Protein AF-A0A3D1IJ55-F1 (afdb_monomer_lite)

Structure (mmCIF, N/CA/C/O backbone):
data_AF-A0A3D1IJ55-F1
#
_entry.id   AF-A0A3D1IJ55-F1
#
loop_
_atom_site.group_PDB
_atom_site.id
_atom_site.type_symbol
_atom_site.label_atom_id
_atom_site.label_alt_id
_atom_site.label_comp_id
_atom_site.label_asym_id
_atom_site.label_entity_id
_atom_site.label_seq_id
_atom_site.pdbx_PDB_ins_code
_atom_site.Cartn_x
_atom_site.Cartn_y
_atom_site.Cartn_z
_atom_site.occupancy
_atom_site.B_iso_or_equiv
_atom_site.auth_seq_id
_atom_site.auth_comp_id
_atom_site.auth_asym_id
_atom_site.auth_atom_id
_atom_site.pdbx_PDB_model_num
ATOM 1 N N . PHE A 1 1 ? 20.685 7.235 -10.080 1.00 57.69 1 PHE A N 1
ATOM 2 C CA . PHE A 1 1 ? 20.241 6.100 -9.252 1.00 57.69 1 PHE A CA 1
ATOM 3 C C . PHE A 1 1 ? 19.264 6.649 -8.231 1.00 57.69 1 PHE A C 1
ATOM 5 O O . PHE A 1 1 ? 19.617 7.619 -7.573 1.00 57.69 1 PHE A O 1
ATOM 12 N N . ASN A 1 2 ? 18.040 6.126 -8.186 1.00 62.97 2 ASN A N 1
ATOM 13 C CA . ASN A 1 2 ? 17.016 6.542 -7.230 1.00 62.97 2 ASN A CA 1
ATOM 14 C C . ASN A 1 2 ? 16.665 5.326 -6.360 1.00 62.97 2 ASN A C 1
ATOM 16 O O . ASN A 1 2 ? 16.189 4.325 -6.892 1.00 62.97 2 ASN A O 1
ATOM 20 N N . PHE A 1 3 ? 16.978 5.379 -5.065 1.00 62.84 3 PHE A N 1
ATOM 21 C CA . PHE A 1 3 ? 16.906 4.232 -4.155 1.00 62.84 3 PHE A CA 1
ATOM 22 C C . PHE A 1 3 ? 15.717 4.360 -3.200 1.00 62.84 3 PHE A C 1
ATOM 24 O O . PHE A 1 3 ? 15.869 4.649 -2.017 1.00 62.84 3 PHE A O 1
ATOM 31 N N . ASN A 1 4 ? 14.519 4.162 -3.747 1.00 71.50 4 ASN A N 1
ATOM 32 C CA . ASN A 1 4 ? 13.258 4.321 -3.016 1.00 71.50 4 ASN A CA 1
ATOM 33 C C . ASN A 1 4 ? 12.598 2.988 -2.622 1.00 71.50 4 ASN A C 1
ATOM 35 O O . ASN A 1 4 ? 11.453 2.974 -2.187 1.00 71.50 4 ASN A O 1
ATOM 39 N N . TRP A 1 5 ? 13.292 1.862 -2.777 1.00 68.12 5 TRP A N 1
ATOM 40 C CA . TRP A 1 5 ? 12.758 0.524 -2.529 1.00 68.12 5 TRP A CA 1
ATOM 41 C C . TRP A 1 5 ? 13.668 -0.188 -1.518 1.00 68.12 5 TRP A C 1
ATOM 43 O O . TRP A 1 5 ? 14.885 -0.067 -1.615 1.00 68.12 5 TRP A O 1
ATOM 53 N N . HIS A 1 6 ? 13.081 -0.865 -0.525 1.00 70.69 6 HIS A N 1
ATOM 54 C CA . HIS A 1 6 ? 13.693 -1.269 0.763 1.00 70.69 6 HIS A CA 1
ATOM 55 C C . HIS A 1 6 ? 13.808 -0.182 1.845 1.00 70.69 6 HIS A C 1
ATOM 57 O O . HIS A 1 6 ? 14.683 -0.250 2.706 1.00 70.69 6 HIS A O 1
ATOM 63 N N . ASN A 1 7 ? 12.898 0.792 1.859 1.00 81.25 7 ASN A N 1
ATOM 64 C CA . ASN A 1 7 ? 12.719 1.670 3.016 1.00 81.25 7 ASN A CA 1
ATOM 65 C C . ASN A 1 7 ? 11.406 1.339 3.724 1.00 81.25 7 ASN A C 1
ATOM 67 O O . ASN A 1 7 ? 10.433 0.941 3.083 1.00 81.25 7 ASN A O 1
ATOM 71 N N . ASN A 1 8 ? 11.377 1.530 5.042 1.00 85.94 8 ASN A N 1
ATOM 72 C CA . ASN A 1 8 ? 10.125 1.535 5.782 1.00 85.94 8 ASN A CA 1
ATOM 73 C C . ASN A 1 8 ? 9.537 2.948 5.730 1.00 85.94 8 ASN A C 1
ATOM 75 O O . ASN A 1 8 ? 10.163 3.899 6.200 1.00 85.94 8 ASN A O 1
ATOM 79 N N . TYR A 1 9 ? 8.350 3.074 5.148 1.00 88.06 9 TYR A N 1
ATOM 80 C CA . TYR A 1 9 ? 7.586 4.313 5.147 1.00 88.06 9 TYR A CA 1
ATOM 81 C C . TYR A 1 9 ? 6.549 4.227 6.260 1.00 88.06 9 TYR A C 1
ATOM 83 O O . TYR A 1 9 ? 5.549 3.522 6.143 1.00 88.06 9 TYR A O 1
ATOM 91 N N . VAL A 1 10 ? 6.821 4.930 7.355 1.00 92.00 10 VAL A N 1
ATOM 92 C CA . VAL A 1 10 ? 5.937 4.976 8.520 1.00 92.00 10 VAL A CA 1
ATOM 93 C C . VAL A 1 10 ? 4.982 6.154 8.359 1.00 92.00 10 VAL A C 1
ATOM 95 O O . VAL A 1 10 ? 5.398 7.244 7.964 1.00 92.00 10 VAL A O 1
ATOM 98 N N . TYR A 1 11 ? 3.699 5.933 8.645 1.00 92.50 11 TYR A N 1
ATOM 99 C CA . TYR A 1 11 ? 2.720 7.014 8.694 1.00 92.50 11 TYR A CA 1
ATOM 100 C C . TYR A 1 11 ? 3.128 8.055 9.741 1.00 92.50 11 TYR A C 1
ATOM 102 O O . TYR A 1 1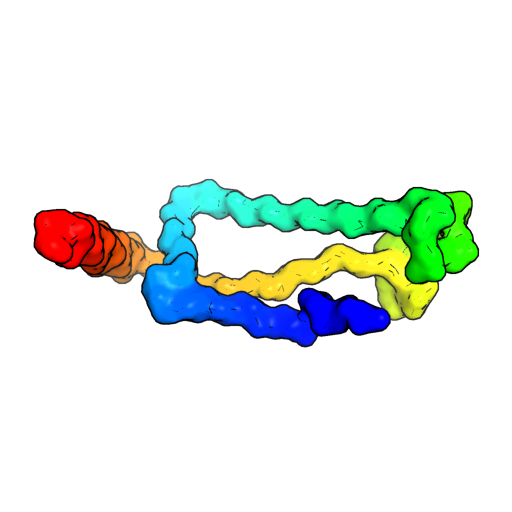1 ? 3.676 7.709 10.786 1.00 92.50 11 TYR A O 1
ATOM 110 N N . ALA A 1 12 ? 2.828 9.325 9.472 1.00 92.94 12 ALA A N 1
ATOM 111 C CA . ALA A 1 12 ? 2.864 10.339 10.517 1.00 92.94 12 ALA A CA 1
ATOM 112 C C . ALA A 1 12 ? 1.863 9.995 11.633 1.00 92.94 12 ALA A C 1
ATOM 114 O O . ALA A 1 12 ? 0.927 9.208 11.427 1.00 92.94 12 ALA A O 1
ATOM 115 N N . ASP A 1 13 ? 2.043 10.616 12.796 1.00 86.69 13 ASP A N 1
ATOM 116 C CA . ASP A 1 13 ? 1.116 10.475 13.915 1.00 86.69 13 ASP A CA 1
ATOM 117 C C . ASP A 1 13 ? -0.303 10.784 13.446 1.00 86.69 13 ASP A C 1
ATOM 119 O O . ASP A 1 13 ? -0.545 11.763 12.735 1.00 86.69 13 ASP A O 1
ATOM 123 N N . ASN A 1 14 ? -1.242 9.907 13.794 1.00 85.75 14 ASN A N 1
ATOM 124 C CA . ASN A 1 14 ? -2.631 10.031 13.376 1.00 85.75 14 ASN A CA 1
ATOM 125 C C . ASN A 1 14 ? -2.792 10.165 11.847 1.00 85.75 14 ASN A C 1
ATOM 127 O O . ASN A 1 14 ? -3.734 10.806 11.392 1.00 85.75 14 ASN A O 1
ATOM 131 N N . ALA A 1 15 ? -1.927 9.578 11.019 1.00 90.62 15 ALA A N 1
ATOM 132 C CA . ALA A 1 15 ? -2.141 9.487 9.567 1.00 90.62 15 ALA A CA 1
ATOM 133 C C . ALA A 1 15 ? -2.438 8.055 9.099 1.00 90.62 15 ALA A C 1
ATOM 135 O O . ALA A 1 15 ? -2.956 7.870 7.998 1.00 90.62 15 ALA A O 1
ATOM 136 N N . ALA A 1 16 ? -2.146 7.053 9.934 1.00 93.31 16 ALA A N 1
ATOM 137 C CA . ALA A 1 16 ? -2.456 5.663 9.632 1.00 93.31 16 ALA A CA 1
ATOM 138 C C . ALA A 1 16 ? -3.980 5.459 9.492 1.00 93.31 16 ALA A C 1
ATOM 140 O O . ALA A 1 16 ? -4.749 5.987 10.304 1.00 93.31 16 ALA A O 1
ATOM 141 N N . PRO A 1 17 ? -4.441 4.715 8.473 1.00 93.06 17 PRO A N 1
ATOM 142 C CA . PRO A 1 17 ? -5.861 4.463 8.281 1.00 93.06 17 PRO A CA 1
ATOM 143 C C . PRO A 1 17 ? -6.388 3.453 9.307 1.00 93.06 17 PRO A C 1
ATOM 145 O O . PRO A 1 17 ? -5.760 2.427 9.564 1.00 93.06 17 PRO A O 1
ATOM 148 N N . LEU A 1 18 ? -7.587 3.711 9.830 1.00 95.2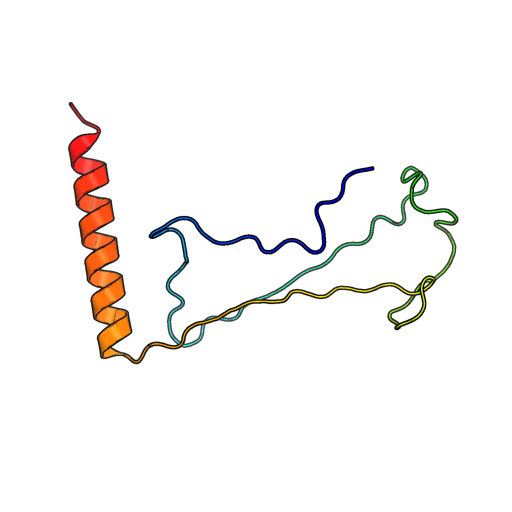5 18 LEU A N 1
ATOM 149 C CA . LEU A 1 18 ? -8.390 2.690 10.499 1.00 95.25 18 LEU A CA 1
ATOM 150 C C . LEU A 1 18 ? -9.098 1.868 9.423 1.00 95.25 18 LEU A C 1
ATOM 152 O O . LEU A 1 18 ? -9.779 2.427 8.564 1.00 95.25 18 LEU A O 1
ATOM 156 N N . LEU A 1 19 ? -8.913 0.550 9.452 1.00 95.38 19 LEU A N 1
ATOM 157 C CA . LEU A 1 19 ? -9.455 -0.367 8.452 1.00 95.38 19 LEU A CA 1
ATOM 158 C C . LEU A 1 19 ? -10.614 -1.158 9.075 1.00 95.38 19 LEU A C 1
ATOM 160 O O . LEU A 1 19 ? -10.355 -2.061 9.872 1.00 95.38 19 LEU A O 1
ATOM 164 N N . PRO A 1 20 ? -11.884 -0.851 8.744 1.00 95.50 20 PRO A N 1
ATOM 165 C CA . PRO A 1 20 ? -13.019 -1.598 9.267 1.00 95.50 20 PRO A CA 1
ATOM 166 C C . PRO A 1 20 ? -12.956 -3.076 8.881 1.00 95.50 20 PRO A C 1
ATOM 168 O O . PRO A 1 20 ? -12.386 -3.458 7.849 1.00 95.50 20 PRO A O 1
ATOM 171 N N . LYS A 1 21 ? -13.623 -3.915 9.674 1.00 94.62 21 LYS A N 1
ATOM 172 C CA . LYS A 1 21 ? -13.781 -5.339 9.377 1.00 94.62 21 LYS A CA 1
ATOM 173 C C . LYS A 1 21 ? -14.319 -5.551 7.958 1.00 94.62 21 LYS A C 1
ATOM 175 O O . LYS A 1 21 ? -15.308 -4.947 7.554 1.00 94.62 21 LYS A O 1
ATOM 180 N N . GLY A 1 22 ? -13.674 -6.455 7.223 1.00 95.12 22 GLY A N 1
ATOM 181 C CA . GLY A 1 22 ? -14.010 -6.751 5.827 1.00 95.12 22 GLY A CA 1
ATOM 182 C C . GLY A 1 22 ? -13.230 -5.930 4.797 1.00 95.12 22 GLY A C 1
ATOM 183 O O . GLY A 1 22 ? -13.421 -6.144 3.603 1.00 95.12 22 GLY A O 1
ATOM 184 N N . THR A 1 23 ? -12.332 -5.038 5.226 1.00 95.88 23 THR A N 1
ATOM 185 C CA . THR A 1 23 ? -11.407 -4.346 4.317 1.00 95.88 23 THR A CA 1
ATOM 186 C C . THR A 1 23 ? -10.500 -5.340 3.587 1.00 95.88 23 THR A C 1
ATOM 188 O O . THR A 1 23 ? -9.941 -6.252 4.197 1.00 95.88 23 THR A O 1
ATOM 191 N N . VAL A 1 24 ? -10.316 -5.127 2.282 1.00 95.38 24 VAL A N 1
ATOM 192 C CA . VAL A 1 24 ? -9.354 -5.853 1.444 1.00 95.38 24 VAL A CA 1
ATOM 193 C C . VAL A 1 24 ? -8.239 -4.893 1.046 1.00 95.38 24 VAL A C 1
ATOM 195 O O . VAL A 1 24 ? -8.511 -3.805 0.544 1.00 95.38 24 VAL A O 1
ATOM 198 N N . VAL A 1 25 ? -6.988 -5.300 1.264 1.00 92.56 25 VAL A N 1
ATOM 199 C CA . VAL A 1 25 ? -5.806 -4.551 0.821 1.00 92.56 25 VAL A CA 1
ATOM 200 C C . VAL A 1 25 ? -5.307 -5.165 -0.482 1.00 92.56 25 VAL A C 1
ATOM 202 O O . VAL A 1 25 ? -4.838 -6.302 -0.494 1.00 92.56 25 VAL A O 1
ATOM 205 N N . GLU A 1 26 ? -5.413 -4.414 -1.575 1.00 94.12 26 GLU A N 1
ATOM 206 C CA . GLU A 1 26 ? -4.879 -4.795 -2.882 1.00 94.12 26 GLU A CA 1
ATOM 207 C C . GLU A 1 26 ? -3.534 -4.106 -3.123 1.00 94.12 26 GLU A C 1
ATOM 209 O O . GLU A 1 26 ? -3.378 -2.910 -2.878 1.00 94.12 26 GLU A O 1
ATOM 214 N N . ILE A 1 27 ? -2.556 -4.871 -3.609 1.00 92.56 27 ILE A N 1
ATOM 215 C CA . ILE A 1 27 ? -1.217 -4.373 -3.917 1.00 92.56 27 ILE A CA 1
ATOM 216 C C . ILE A 1 27 ? -0.921 -4.701 -5.373 1.00 92.56 27 ILE A C 1
ATOM 218 O O . ILE A 1 27 ? -0.812 -5.867 -5.750 1.00 92.56 27 ILE A O 1
ATOM 222 N N . THR A 1 28 ? -0.767 -3.662 -6.188 1.00 93.56 28 THR A N 1
ATOM 223 C CA . THR A 1 28 ? -0.419 -3.785 -7.604 1.00 93.56 28 THR A CA 1
ATOM 224 C C . THR A 1 28 ? 1.016 -3.328 -7.812 1.00 93.56 28 THR A C 1
ATOM 226 O O . THR A 1 28 ? 1.416 -2.267 -7.339 1.00 93.56 28 THR A O 1
ATOM 229 N N . SER A 1 29 ? 1.798 -4.120 -8.537 1.00 91.12 29 SER A N 1
ATOM 230 C CA . SER A 1 29 ? 3.163 -3.770 -8.932 1.00 91.12 29 SER A CA 1
ATOM 231 C C . SER A 1 29 ? 3.263 -3.697 -10.448 1.00 91.12 29 SER A C 1
ATOM 233 O O . SER A 1 29 ? 2.582 -4.436 -11.157 1.00 91.12 29 SER A O 1
ATOM 235 N N . TRP A 1 30 ? 4.106 -2.787 -10.932 1.00 89.81 30 TRP A N 1
ATOM 236 C CA . TRP A 1 30 ? 4.291 -2.519 -12.352 1.00 89.81 30 TRP A CA 1
ATOM 237 C C . TRP A 1 30 ? 5.773 -2.543 -12.692 1.00 89.81 30 TRP A C 1
ATOM 239 O O . TRP A 1 30 ? 6.583 -1.939 -11.988 1.00 89.81 30 TRP A O 1
ATOM 249 N N . TRP A 1 31 ? 6.101 -3.187 -13.806 1.00 88.44 31 TRP A N 1
ATOM 250 C CA . TRP A 1 31 ? 7.445 -3.207 -14.367 1.00 88.44 31 TRP A CA 1
ATOM 251 C C . TRP A 1 31 ? 7.456 -2.428 -15.676 1.00 88.44 31 TRP A C 1
ATOM 253 O O . TRP A 1 31 ? 6.642 -2.679 -16.567 1.00 88.44 31 TRP A O 1
ATOM 263 N N . ASP A 1 32 ? 8.386 -1.482 -15.798 1.00 90.31 32 ASP A N 1
ATOM 264 C CA . ASP A 1 32 ? 8.600 -0.738 -17.037 1.00 90.31 32 ASP A CA 1
ATOM 265 C C . ASP A 1 32 ? 9.575 -1.497 -17.944 1.00 90.31 32 ASP A C 1
ATOM 267 O O . ASP A 1 32 ? 10.801 -1.380 -17.828 1.00 90.31 32 ASP A O 1
ATOM 271 N N . ASN A 1 33 ? 8.996 -2.272 -18.860 1.00 90.88 33 ASN A N 1
ATOM 272 C CA . ASN A 1 33 ? 9.722 -3.027 -19.876 1.00 90.88 33 ASN A CA 1
ATOM 273 C C . ASN A 1 33 ? 9.840 -2.272 -21.215 1.00 90.88 33 ASN A C 1
ATOM 275 O O . ASN A 1 33 ? 10.028 -2.881 -22.265 1.00 90.88 33 ASN A O 1
ATOM 279 N N . THR A 1 34 ? 9.667 -0.946 -21.224 1.00 92.50 34 THR A N 1
ATOM 280 C CA . THR A 1 34 ? 9.796 -0.156 -22.455 1.00 92.50 34 THR A CA 1
ATOM 281 C C . THR A 1 34 ? 11.261 0.004 -22.867 1.00 92.50 34 THR A C 1
ATOM 283 O O . THR A 1 34 ? 12.160 0.101 -22.034 1.00 92.50 34 THR A O 1
ATOM 286 N N . SER A 1 35 ? 11.521 0.142 -24.171 1.00 93.12 35 SER A N 1
ATOM 287 C CA . SER A 1 35 ? 12.875 0.401 -24.691 1.00 93.12 35 SER A CA 1
ATOM 288 C C . SER A 1 35 ? 13.450 1.765 -24.290 1.00 93.12 35 SER A C 1
ATOM 290 O O . SER A 1 35 ? 14.626 2.033 -24.526 1.00 93.12 35 SER A O 1
ATOM 292 N N . ALA A 1 36 ? 12.623 2.651 -23.727 1.00 94.00 36 ALA A N 1
ATOM 293 C CA . ALA A 1 36 ? 13.055 3.941 -23.203 1.00 94.00 36 ALA A CA 1
ATOM 294 C C . ALA A 1 36 ? 13.696 3.817 -21.809 1.00 94.00 36 ALA A C 1
ATOM 296 O O . ALA A 1 36 ? 14.486 4.683 -21.417 1.00 94.00 36 ALA A O 1
ATOM 297 N N . ASN A 1 37 ? 13.398 2.744 -21.069 1.00 91.19 37 ASN A N 1
ATOM 298 C CA . ASN A 1 37 ? 13.955 2.511 -19.747 1.00 91.19 37 ASN A CA 1
ATOM 299 C C . ASN A 1 37 ? 15.414 2.040 -19.842 1.00 91.19 37 ASN A C 1
ATOM 301 O O . ASN A 1 37 ? 15.704 0.853 -19.932 1.00 91.19 37 ASN A O 1
ATOM 305 N N . ARG A 1 38 ? 16.363 2.979 -19.754 1.00 88.31 38 ARG A N 1
ATOM 306 C CA . ARG A 1 38 ? 17.809 2.676 -19.786 1.00 88.31 38 ARG A CA 1
ATOM 307 C C . ARG A 1 38 ? 18.296 1.776 -18.642 1.00 88.31 38 ARG A C 1
ATOM 309 O O . ARG A 1 38 ? 19.426 1.301 -18.715 1.00 88.31 38 ARG A O 1
ATOM 316 N N . ALA A 1 39 ? 17.510 1.607 -17.575 1.00 85.88 39 ALA A N 1
ATOM 317 C CA . ALA A 1 39 ? 17.834 0.691 -16.481 1.00 85.88 39 ALA A CA 1
ATOM 318 C C . ALA A 1 39 ? 17.449 -0.762 -16.800 1.00 85.88 39 ALA A C 1
ATOM 320 O O . ALA A 1 39 ? 17.924 -1.667 -16.120 1.00 85.88 39 ALA A O 1
ATOM 321 N N . ASN A 1 40 ? 16.638 -0.980 -17.837 1.00 89.94 40 ASN A N 1
ATOM 322 C CA . ASN A 1 40 ? 16.308 -2.295 -18.350 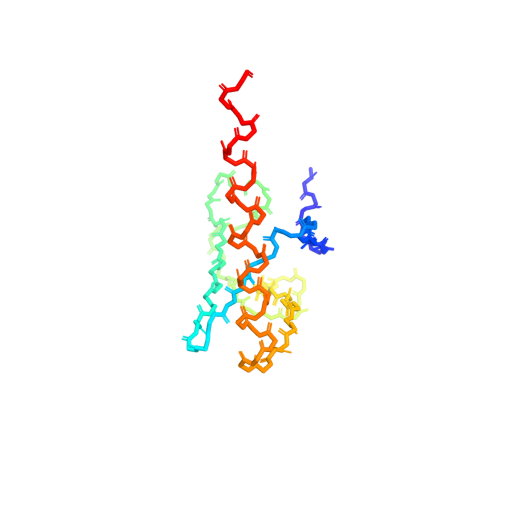1.00 89.94 40 ASN A CA 1
ATOM 323 C C . ASN A 1 40 ? 17.252 -2.651 -19.519 1.00 89.94 40 ASN A C 1
ATOM 325 O O . ASN A 1 40 ? 17.189 -2.011 -20.572 1.00 89.94 40 ASN A O 1
ATOM 329 N N . PRO A 1 41 ? 18.166 -3.621 -19.343 1.00 85.56 41 PRO A N 1
ATOM 330 C CA . PRO A 1 41 ? 19.206 -3.913 -20.326 1.00 85.56 41 PRO A CA 1
ATOM 331 C C . PRO A 1 41 ? 18.692 -4.608 -21.596 1.00 85.56 41 PRO A C 1
ATOM 333 O O . PRO A 1 41 ? 19.314 -4.444 -22.646 1.00 85.56 41 PRO A O 1
ATOM 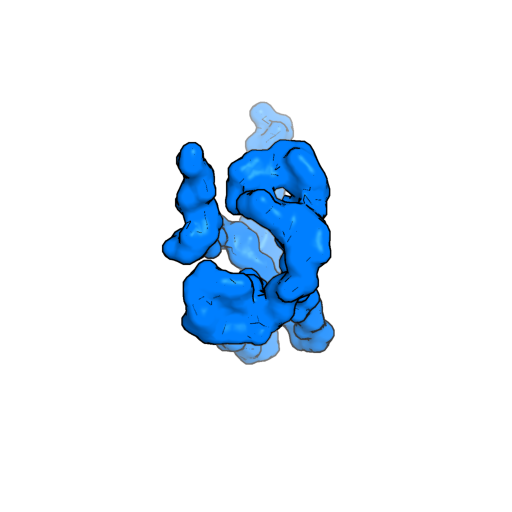336 N N . ASP A 1 42 ? 17.589 -5.360 -21.526 1.00 91.56 42 ASP A N 1
ATOM 337 C CA . ASP A 1 42 ? 16.955 -5.981 -22.696 1.00 91.56 42 ASP A CA 1
ATOM 338 C C . ASP A 1 42 ? 15.423 -6.048 -22.523 1.00 91.56 42 ASP A C 1
ATOM 340 O O . ASP A 1 42 ? 14.912 -6.995 -21.921 1.00 91.56 42 ASP A O 1
ATOM 344 N N . PRO A 1 43 ? 14.671 -5.090 -23.097 1.00 92.69 43 PRO A N 1
ATOM 345 C CA . PRO A 1 43 ? 13.214 -5.040 -22.982 1.00 92.69 43 PRO A CA 1
ATOM 346 C C . PRO A 1 43 ? 12.495 -6.175 -23.731 1.00 92.69 43 PRO A C 1
ATOM 348 O O . PRO A 1 43 ? 11.284 -6.328 -23.594 1.00 92.69 43 PRO A O 1
ATOM 351 N N . ASN A 1 44 ? 13.192 -6.967 -24.554 1.00 92.69 44 ASN A N 1
ATOM 352 C CA . ASN A 1 44 ? 12.580 -8.081 -25.282 1.00 92.69 44 ASN A CA 1
ATOM 353 C C . ASN A 1 44 ? 12.714 -9.420 -24.547 1.00 92.69 44 ASN A C 1
ATOM 355 O O . ASN A 1 44 ? 12.097 -10.398 -24.977 1.00 92.69 44 ASN A O 1
ATOM 359 N N . GLN A 1 45 ? 13.505 -9.496 -23.471 1.00 91.69 45 GLN A N 1
ATOM 360 C CA . GLN A 1 45 ? 13.563 -10.717 -22.673 1.00 91.69 45 GLN A CA 1
ATOM 361 C C . GLN A 1 45 ? 12.306 -10.878 -21.836 1.00 91.69 45 GLN A C 1
ATOM 363 O O . GLN A 1 45 ? 11.799 -9.939 -21.224 1.00 91.69 45 GLN A O 1
ATOM 368 N N . TRP A 1 46 ? 11.839 -12.119 -21.764 1.00 89.62 46 TRP A N 1
ATOM 369 C CA . TRP A 1 46 ? 10.871 -12.499 -20.755 1.00 89.62 46 TRP A CA 1
ATOM 370 C C . TRP A 1 46 ? 11.600 -12.719 -19.429 1.00 89.62 46 TRP A C 1
ATOM 372 O O . TRP A 1 46 ? 12.489 -13.569 -19.344 1.00 89.62 46 TRP A O 1
ATOM 382 N N . VAL A 1 47 ? 11.204 -11.971 -18.401 1.00 91.56 47 VAL A N 1
ATOM 383 C CA . VAL A 1 47 ? 11.693 -12.139 -17.032 1.00 91.56 47 VAL A CA 1
ATOM 384 C C . VAL A 1 47 ? 10.507 -12.480 -16.141 1.00 91.56 47 VAL A C 1
ATOM 386 O O . VAL A 1 47 ? 9.467 -11.824 -16.186 1.00 91.56 47 VAL A O 1
ATOM 389 N N . GLY A 1 48 ? 10.652 -13.556 -15.376 1.00 90.19 48 GLY A N 1
ATOM 390 C CA . GLY A 1 48 ? 9.650 -14.022 -14.427 1.00 90.19 48 GLY A CA 1
ATOM 391 C C . GLY A 1 48 ? 10.058 -13.744 -12.987 1.00 90.19 48 GLY A C 1
ATOM 392 O O . GLY A 1 48 ? 11.130 -13.207 -12.714 1.00 90.19 48 GLY A O 1
ATOM 393 N N . TRP A 1 49 ? 9.198 -14.159 -12.062 1.00 92.06 49 TRP A N 1
ATOM 394 C CA . TRP A 1 49 ? 9.504 -14.126 -10.637 1.00 92.06 49 TRP A CA 1
ATOM 395 C C . TRP A 1 49 ? 10.571 -15.163 -10.250 1.00 92.06 49 TRP A C 1
ATOM 397 O O . TRP A 1 49 ? 10.543 -16.290 -10.755 1.00 92.06 49 TRP A O 1
ATOM 407 N N . GLY A 1 50 ? 11.458 -14.812 -9.315 1.00 92.31 50 GLY A N 1
ATOM 408 C CA . GLY A 1 50 ? 12.446 -15.730 -8.743 1.00 92.31 50 GLY A CA 1
ATOM 409 C C . GLY A 1 50 ? 13.456 -15.057 -7.810 1.00 92.31 50 GLY A C 1
ATOM 410 O O . GLY A 1 50 ? 13.450 -13.843 -7.636 1.00 92.31 50 GLY A O 1
ATOM 411 N N . ASP A 1 51 ? 14.335 -15.864 -7.210 1.00 91.81 51 ASP A N 1
ATOM 412 C CA . ASP A 1 51 ? 15.297 -15.420 -6.185 1.00 91.81 51 ASP A CA 1
ATOM 413 C C . ASP A 1 51 ? 16.671 -15.018 -6.743 1.00 91.81 51 ASP A C 1
ATOM 415 O O . ASP A 1 51 ? 17.572 -14.621 -5.997 1.00 91.81 51 ASP A O 1
ATOM 419 N N . ARG A 1 52 ? 16.889 -15.160 -8.056 1.00 90.81 52 ARG A N 1
ATOM 420 C CA . ARG A 1 52 ? 18.169 -14.799 -8.675 1.00 90.81 52 ARG A CA 1
ATOM 421 C C . ARG A 1 52 ? 18.197 -13.305 -8.957 1.00 90.81 52 ARG A C 1
ATOM 423 O O . ARG A 1 52 ? 17.181 -12.686 -9.230 1.00 90.81 52 ARG A O 1
ATOM 430 N N . THR A 1 53 ? 19.398 -12.746 -9.055 1.00 85.62 53 THR A N 1
ATOM 431 C CA . THR A 1 53 ? 19.602 -11.334 -9.430 1.00 85.62 53 THR A CA 1
ATOM 432 C C . THR A 1 53 ? 19.103 -10.972 -10.834 1.00 85.62 53 THR A C 1
ATOM 434 O O . THR A 1 53 ? 19.143 -9.805 -11.200 1.00 85.62 53 THR A O 1
ATOM 437 N N . VAL A 1 54 ? 18.742 -11.969 -11.646 1.00 86.81 54 VAL A N 1
ATOM 438 C CA . VAL A 1 54 ? 18.217 -11.808 -13.012 1.00 86.81 54 VAL A CA 1
ATOM 439 C C . VAL A 1 54 ? 16.706 -12.029 -13.091 1.00 86.81 54 VAL A C 1
ATOM 441 O O . VAL A 1 54 ? 16.149 -11.912 -14.176 1.00 86.81 54 VAL A O 1
ATOM 444 N N . ASP A 1 55 ? 16.076 -12.396 -11.976 1.00 91.19 55 ASP A N 1
ATOM 445 C CA . ASP A 1 55 ? 14.632 -12.567 -11.863 1.00 91.19 55 ASP A CA 1
ATOM 446 C C . ASP A 1 55 ? 14.004 -11.308 -11.244 1.00 91.19 55 ASP A C 1
ATOM 448 O O . ASP A 1 55 ? 14.684 -10.502 -10.606 1.00 91.19 55 ASP A O 1
ATOM 452 N N . GLU A 1 56 ? 12.696 -11.148 -11.424 1.00 90.50 56 GLU A N 1
ATOM 453 C CA . GLU A 1 56 ? 11.933 -10.033 -10.866 1.00 90.50 56 GLU A CA 1
ATOM 454 C C . GLU A 1 56 ? 11.297 -10.374 -9.515 1.00 90.50 56 GLU A C 1
ATOM 456 O O . GLU A 1 56 ? 10.984 -11.526 -9.204 1.00 90.50 56 GLU A O 1
ATOM 461 N N . MET A 1 57 ? 11.024 -9.341 -8.717 1.00 91.38 57 MET A N 1
ATOM 462 C CA . MET A 1 57 ? 10.287 -9.459 -7.460 1.00 91.38 57 MET A CA 1
ATOM 463 C C . MET A 1 57 ? 9.276 -8.321 -7.319 1.00 91.38 57 MET A C 1
ATOM 465 O O . MET A 1 57 ? 9.594 -7.160 -7.552 1.00 91.38 57 MET A O 1
ATOM 469 N N . ALA A 1 58 ? 8.068 -8.650 -6.861 1.00 88.94 58 ALA A N 1
ATOM 470 C CA . ALA A 1 58 ? 7.116 -7.686 -6.322 1.00 88.94 58 ALA A CA 1
ATOM 471 C C . ALA A 1 58 ? 6.740 -8.125 -4.917 1.00 88.94 58 ALA A C 1
ATOM 473 O O . ALA A 1 58 ? 6.155 -9.189 -4.720 1.00 88.94 58 ALA A O 1
ATOM 474 N N . HIS A 1 59 ? 7.109 -7.311 -3.937 1.00 87.50 59 HIS A N 1
ATOM 475 C CA . HIS A 1 59 ? 6.897 -7.621 -2.536 1.00 87.50 59 HIS A CA 1
ATOM 476 C C . HIS A 1 59 ? 6.569 -6.336 -1.788 1.00 87.50 59 HIS A C 1
ATOM 478 O O . HIS A 1 59 ? 7.269 -5.334 -1.918 1.00 87.50 59 HIS A O 1
ATOM 484 N N . ALA A 1 60 ? 5.519 -6.385 -0.979 1.00 88.88 60 ALA A N 1
ATOM 485 C CA . ALA A 1 60 ? 5.197 -5.354 -0.014 1.00 88.88 60 ALA A CA 1
ATOM 486 C C . ALA A 1 60 ? 5.160 -5.959 1.390 1.00 88.88 60 ALA A C 1
ATOM 488 O O . ALA A 1 60 ? 4.476 -6.954 1.631 1.00 88.88 60 ALA A O 1
ATOM 489 N N . TRP A 1 61 ? 5.886 -5.340 2.317 1.00 90.62 61 TRP A N 1
ATOM 490 C CA . TRP A 1 61 ? 5.775 -5.624 3.743 1.00 90.62 61 TRP A CA 1
ATOM 491 C C . TRP A 1 61 ? 4.863 -4.591 4.386 1.00 90.62 61 TRP A C 1
ATOM 493 O O . TRP A 1 61 ? 5.174 -3.402 4.389 1.00 90.62 61 TRP A O 1
ATOM 503 N N . VAL A 1 62 ? 3.737 -5.057 4.926 1.00 91.75 62 VAL A N 1
ATOM 504 C CA . VAL A 1 62 ? 2.729 -4.215 5.576 1.00 91.75 62 VAL A CA 1
ATOM 505 C C . VAL A 1 62 ? 2.604 -4.649 7.030 1.00 91.75 62 VAL A C 1
ATOM 507 O O . VAL A 1 62 ? 2.266 -5.796 7.311 1.00 91.75 62 VAL A O 1
ATOM 510 N N . ASN A 1 63 ? 2.879 -3.729 7.954 1.00 92.50 63 ASN A N 1
ATOM 511 C CA . ASN A 1 63 ? 2.631 -3.945 9.375 1.00 92.50 63 ASN A CA 1
ATOM 512 C C . ASN A 1 63 ? 1.197 -3.524 9.701 1.00 92.50 63 ASN A C 1
ATOM 514 O O . ASN A 1 63 ? 0.771 -2.438 9.312 1.00 92.50 63 ASN A O 1
ATOM 518 N N . VAL A 1 64 ? 0.470 -4.379 10.417 1.00 92.50 64 VAL A N 1
ATOM 519 C CA . VAL A 1 64 ? -0.918 -4.138 10.822 1.00 92.50 64 VAL A CA 1
ATOM 520 C C . VAL A 1 64 ? -1.056 -4.443 12.307 1.00 92.50 64 VAL A C 1
ATOM 522 O O . VAL A 1 64 ? -0.570 -5.472 12.777 1.00 92.50 64 VAL A O 1
ATOM 525 N N . THR A 1 65 ? -1.747 -3.560 13.022 1.00 93.25 65 THR A N 1
ATOM 526 C CA . THR A 1 65 ? -2.191 -3.787 14.399 1.00 93.25 65 THR A CA 1
ATOM 527 C C . THR A 1 65 ? -3.675 -4.115 14.369 1.00 93.25 65 THR A C 1
ATOM 529 O O . THR A 1 65 ? -4.457 -3.379 13.770 1.00 93.25 65 THR A O 1
ATOM 532 N N . TYR A 1 66 ? -4.059 -5.225 14.991 1.00 94.44 66 TYR A N 1
ATOM 533 C CA . TYR A 1 66 ? -5.461 -5.607 15.118 1.00 94.44 66 TYR A CA 1
ATOM 534 C C . TYR A 1 66 ? -6.062 -4.956 16.359 1.00 94.44 66 TYR A C 1
ATOM 536 O O . TYR A 1 66 ? -5.444 -4.981 17.421 1.00 94.44 66 TYR A O 1
ATOM 544 N N . LEU A 1 67 ? -7.261 -4.407 16.195 1.00 96.31 67 LEU A N 1
ATOM 545 C CA . LEU A 1 67 ? -8.089 -3.866 17.266 1.00 96.31 67 LEU A CA 1
ATOM 546 C C . LEU A 1 67 ? -9.314 -4.764 17.425 1.00 96.31 67 LEU A C 1
ATOM 548 O O . LEU A 1 67 ? -9.763 -5.373 16.445 1.00 96.31 67 LEU A O 1
ATOM 552 N N . ASP A 1 68 ? -9.837 -4.855 18.642 1.00 97.12 68 ASP A N 1
ATOM 553 C CA . ASP A 1 68 ? -11.193 -5.354 18.834 1.00 97.12 68 ASP A CA 1
ATOM 554 C C . ASP A 1 68 ? -12.227 -4.264 18.502 1.00 97.12 68 ASP A C 1
ATOM 556 O O . ASP A 1 68 ? -11.881 -3.144 18.116 1.00 97.12 68 ASP A O 1
ATOM 560 N N . ASP A 1 69 ? -13.509 -4.619 18.580 1.00 96.88 69 ASP A N 1
ATOM 561 C CA . ASP A 1 69 ? -14.591 -3.710 18.201 1.00 96.88 69 ASP A CA 1
ATOM 562 C C . ASP A 1 69 ? -14.668 -2.484 19.137 1.00 96.88 69 ASP A C 1
ATOM 564 O O . ASP A 1 69 ? -15.024 -1.398 18.683 1.00 96.88 69 ASP A O 1
ATOM 568 N N . GLU A 1 70 ? -14.320 -2.627 20.423 1.00 97.56 70 GLU A N 1
ATOM 569 C CA . GLU A 1 70 ? -14.357 -1.523 21.393 1.00 97.56 70 GLU A CA 1
ATOM 570 C C . GLU A 1 70 ? -13.223 -0.527 21.121 1.00 97.56 70 GLU A C 1
ATOM 572 O O . GLU A 1 70 ? -13.476 0.671 20.956 1.00 97.56 70 GLU A O 1
ATOM 577 N N . ASP A 1 71 ? -11.994 -1.029 20.975 1.00 96.94 71 ASP A N 1
ATOM 578 C CA . ASP A 1 71 ? -10.813 -0.224 20.661 1.00 96.94 71 ASP A CA 1
ATOM 579 C C . ASP A 1 71 ? -10.944 0.471 19.296 1.00 96.94 71 ASP A C 1
ATOM 581 O O . ASP A 1 71 ? -10.524 1.620 19.126 1.00 96.94 71 ASP A O 1
ATOM 585 N N . PHE A 1 72 ? -11.548 -0.201 18.309 1.00 96.75 72 PHE A N 1
ATOM 586 C CA . PHE A 1 72 ? -11.771 0.379 16.986 1.00 96.75 72 PHE A CA 1
ATOM 587 C C . PHE A 1 72 ? -12.740 1.565 17.032 1.00 96.75 72 PHE A C 1
ATOM 589 O O . PHE A 1 72 ? -12.451 2.616 16.452 1.00 96.75 72 PHE A O 1
ATOM 596 N N . GLU A 1 73 ? -13.879 1.422 17.717 1.00 97.00 73 GLU A N 1
ATOM 597 C CA . GLU A 1 73 ? -14.855 2.511 17.835 1.00 97.00 73 GLU A CA 1
ATOM 598 C C . GLU A 1 73 ? -14.298 3.682 18.656 1.00 97.00 73 GLU A C 1
ATOM 600 O O . GLU A 1 73 ? -14.526 4.840 18.296 1.00 97.00 73 GLU A O 1
ATOM 605 N N . ALA A 1 74 ? -13.497 3.410 19.692 1.00 96.75 74 ALA A N 1
ATOM 606 C CA . ALA A 1 74 ? -12.801 4.449 20.447 1.00 96.75 74 ALA A CA 1
ATOM 607 C C . ALA A 1 74 ? -11.815 5.238 19.565 1.00 96.75 74 ALA A C 1
ATOM 609 O O . ALA A 1 74 ? -11.889 6.468 19.502 1.00 96.75 74 ALA A O 1
ATOM 610 N N . ALA A 1 75 ? -10.946 4.544 18.820 1.00 94.50 75 ALA A N 1
ATOM 611 C CA . ALA A 1 75 ? -9.976 5.175 17.923 1.00 94.50 75 ALA A CA 1
ATOM 612 C C . ALA A 1 75 ? -10.655 5.981 16.804 1.00 94.50 75 ALA A C 1
ATOM 614 O O . ALA A 1 75 ? -10.181 7.045 16.393 1.00 94.50 75 ALA A O 1
ATOM 615 N N . LYS A 1 76 ? -11.790 5.488 16.300 1.00 95.00 76 LYS A N 1
ATOM 616 C CA . LYS A 1 76 ? -12.592 6.191 15.299 1.00 95.00 76 LYS A CA 1
ATOM 617 C C . LYS A 1 76 ? -13.192 7.479 15.863 1.00 95.00 76 LYS A C 1
ATOM 619 O O . LYS A 1 76 ? -13.062 8.520 15.221 1.00 95.00 76 LYS A O 1
ATOM 624 N N . ALA A 1 77 ? -13.790 7.429 17.054 1.00 95.56 77 ALA A N 1
ATOM 625 C CA . ALA A 1 77 ? -14.363 8.605 17.707 1.00 95.56 77 ALA A CA 1
ATOM 626 C C . ALA 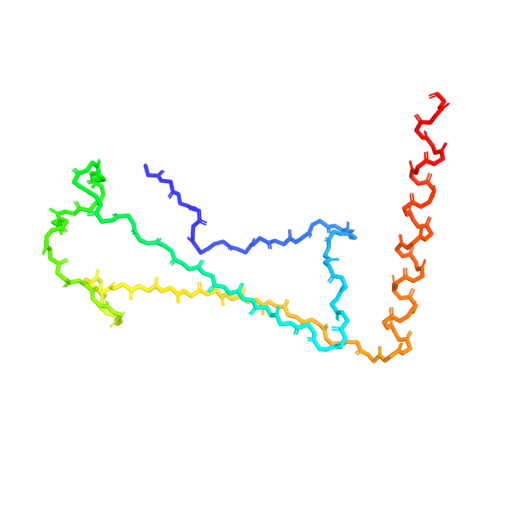A 1 77 ? -13.301 9.683 17.993 1.00 95.56 77 ALA A C 1
ATOM 628 O O . ALA A 1 77 ? -13.528 10.862 17.720 1.00 95.56 77 ALA A O 1
ATOM 629 N N . GLU A 1 78 ? -12.117 9.288 18.471 1.00 94.00 78 GLU A N 1
ATOM 630 C CA . GLU A 1 78 ? -10.981 10.198 18.685 1.00 94.00 78 GLU A CA 1
ATOM 631 C C . GLU A 1 78 ? -10.563 10.907 17.386 1.00 94.00 78 GLU A C 1
ATOM 633 O O . GLU A 1 78 ? -10.323 12.120 17.352 1.00 94.00 78 GLU A O 1
ATOM 638 N N . ARG A 1 79 ? -10.517 10.155 16.283 1.00 90.75 79 ARG A N 1
ATOM 639 C CA . ARG A 1 79 ? -10.136 10.676 14.970 1.00 90.75 79 ARG A CA 1
ATOM 640 C C . ARG A 1 79 ? -11.170 11.647 14.406 1.00 90.75 79 ARG A C 1
ATOM 642 O O . ARG A 1 79 ? -10.789 12.670 13.841 1.00 90.75 79 ARG A O 1
ATOM 649 N N . GLU A 1 80 ? -12.455 11.351 14.576 1.00 91.00 80 GLU A N 1
ATOM 650 C CA . GLU A 1 80 ? -13.550 12.249 14.190 1.00 91.00 80 GLU A CA 1
ATOM 651 C C . GLU A 1 80 ? -13.511 13.562 14.986 1.00 91.00 80 GLU A C 1
ATOM 653 O O . GLU A 1 80 ? -13.633 14.635 14.394 1.00 91.00 80 GLU A O 1
ATOM 658 N N . ALA A 1 81 ? -13.254 13.498 16.297 1.00 91.56 81 ALA A N 1
ATOM 659 C CA . ALA A 1 81 ? -13.113 14.685 17.139 1.00 91.56 81 ALA A CA 1
ATOM 660 C C . ALA A 1 81 ? -11.920 15.560 16.712 1.00 91.56 81 ALA A C 1
ATOM 662 O O . ALA A 1 81 ? -12.075 16.762 16.507 1.00 91.56 81 ALA A O 1
ATOM 663 N N . THR A 1 82 ? -10.756 14.947 16.473 1.00 87.50 82 THR A N 1
ATOM 664 C CA . THR A 1 82 ? -9.536 15.661 16.049 1.00 87.50 82 THR A CA 1
ATOM 665 C C . THR A 1 82 ? -9.725 16.374 14.702 1.00 87.50 82 THR A C 1
ATOM 667 O O . THR A 1 82 ? -9.258 17.500 14.496 1.00 87.50 82 THR A O 1
ATOM 670 N N . LEU A 1 83 ? -10.429 15.735 13.761 1.00 83.19 83 LEU A N 1
ATOM 671 C CA . LEU A 1 83 ? -10.749 16.329 12.460 1.00 83.19 83 LEU A CA 1
ATOM 672 C C . LEU A 1 83 ? -11.719 17.511 12.588 1.00 83.19 83 LEU A C 1
ATOM 674 O O . LEU A 1 83 ? -11.546 18.516 11.894 1.00 83.19 83 LEU A O 1
ATOM 678 N N . ALA A 1 84 ? -12.710 17.416 13.477 1.00 79.19 84 ALA A N 1
ATOM 679 C CA . ALA A 1 84 ? -13.647 18.505 13.738 1.00 79.19 84 ALA A CA 1
ATOM 680 C C . ALA A 1 84 ? -12.937 19.739 14.325 1.00 79.19 84 ALA A C 1
ATOM 682 O O . ALA A 1 84 ? -13.131 20.845 13.824 1.00 79.19 84 ALA A O 1
ATOM 683 N N . GLU A 1 85 ? -12.044 19.551 15.302 1.00 77.12 85 GLU A N 1
ATOM 684 C CA . GLU A 1 85 ? -11.251 20.636 15.905 1.00 77.12 85 GLU A CA 1
ATOM 685 C C . GLU A 1 85 ? -10.314 21.318 14.896 1.00 77.12 85 GLU A C 1
ATOM 687 O O . GLU A 1 85 ? -10.178 22.541 14.880 1.00 77.12 85 GLU A O 1
ATOM 692 N N . THR A 1 86 ? -9.701 20.537 14.002 1.00 73.88 86 THR A N 1
ATOM 693 C CA . THR A 1 86 ? -8.822 21.075 12.949 1.00 73.88 86 THR A CA 1
ATOM 694 C C . THR A 1 86 ? -9.601 21.900 11.918 1.00 73.88 86 THR A C 1
ATOM 696 O O . THR A 1 86 ? -9.061 22.846 11.347 1.00 73.88 86 THR A O 1
ATOM 699 N N . THR A 1 87 ? -10.870 21.558 11.680 1.00 65.31 87 THR A N 1
ATOM 700 C CA . THR A 1 87 ? -11.729 22.251 10.708 1.00 65.31 87 THR A CA 1
ATOM 701 C C . THR A 1 87 ? -12.245 23.585 11.259 1.00 65.31 87 THR A C 1
ATOM 703 O O . THR A 1 87 ? -12.267 24.567 10.524 1.00 65.31 87 THR A O 1
ATOM 706 N N . ASP A 1 88 ? -12.575 23.653 12.551 1.00 60.31 88 ASP A N 1
ATOM 707 C CA . ASP A 1 88 ? -13.052 24.876 13.225 1.00 60.31 88 ASP A CA 1
ATOM 708 C C . ASP A 1 88 ? -11.928 25.918 13.440 1.00 60.31 88 ASP A C 1
ATOM 710 O O . ASP A 1 88 ? -12.145 27.127 13.392 1.00 60.31 88 ASP A O 1
ATOM 714 N N . GLY A 1 89 ? -10.677 25.470 13.595 1.00 55.28 89 GLY A N 1
ATOM 715 C CA . GLY A 1 89 ? -9.510 26.348 13.760 1.00 55.28 89 GLY A CA 1
ATOM 716 C C . GLY A 1 89 ? -8.984 27.018 12.480 1.00 55.28 89 GLY A C 1
ATOM 717 O O . GLY A 1 89 ? -8.074 27.841 12.569 1.00 55.28 89 GLY A O 1
ATOM 718 N N . GLY A 1 90 ? -9.509 26.662 11.301 1.00 49.72 90 GLY A N 1
ATOM 719 C CA . GLY A 1 90 ? -9.068 27.178 9.995 1.00 49.72 90 GLY A CA 1
ATOM 720 C C . GLY A 1 90 ? -9.866 28.372 9.455 1.00 49.72 90 GLY A C 1
ATOM 721 O O . GLY A 1 90 ? -9.501 28.914 8.413 1.00 49.72 90 GLY A O 1
ATOM 72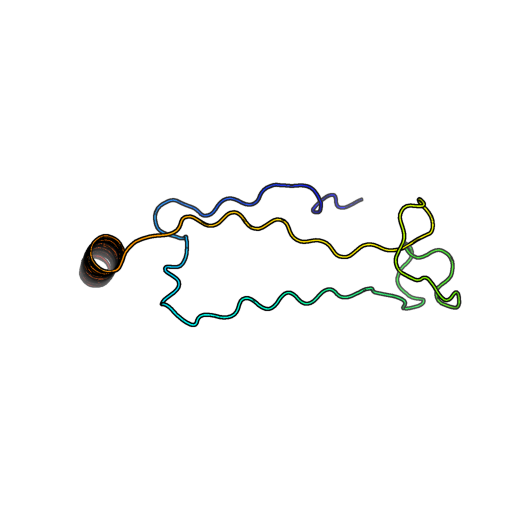2 N N . GLU A 1 91 ? -10.938 28.782 10.139 1.00 46.03 91 GLU A N 1
ATOM 723 C CA . GLU A 1 91 ? -11.821 29.890 9.733 1.00 46.03 91 GLU A CA 1
ATOM 724 C C . GLU A 1 91 ? -11.574 31.208 10.503 1.00 46.03 91 GLU A C 1
ATOM 726 O O . GLU A 1 91 ? -12.432 32.094 10.499 1.00 46.03 91 GLU A O 1
ATOM 731 N N . GLN A 1 92 ? -10.401 31.382 11.129 1.00 37.75 92 GLN A N 1
ATOM 732 C CA . GLN A 1 92 ? -9.991 32.644 11.774 1.00 37.75 92 GLN A CA 1
ATOM 733 C C . GLN A 1 92 ? -8.779 33.299 11.108 1.00 37.75 92 GLN A C 1
ATOM 735 O O . GLN A 1 92 ? -7.775 32.596 10.859 1.00 37.75 92 GLN A O 1
#

Radius of gyration: 20.79 Å; chains: 1; bounding box: 35×48×47 Å

Foldseek 3Di:
DDPPPPDDDDADVLRDDQADPPDDDDDDDDDPLDPVPPVNPHSPDDAADDDDPRHDDDDDDDDDDDDDPVVSVVSVVVSVVVVVVVVVVPPD

Sequence (92 aa):
FNFNWHNNYVYADNAAPLLPKGTVVEITSWWDNTSANRANPDPNQWVGWGDRTVDEMAHAWVNVTYLDDEDFEAAKAEREATLAETTDGGEQ

Secondary structure (DSSP, 8-state):
----SS---PPPTTTSPP--TT------------TT-TT-S-TTS---B-SSTTSB------------HHHHHHHHHHHHHHHHHHHHTT--

pLDDT: mean 86.99, std 12.13, range [37.75, 97.56]

=== Feature glossary ===
Reading guide. The protein is described through the following features:

Foldseek 3Di. A 3Di character summarizes, for each residue, the relative orientation of the Cα frame of its nearest spatial neighbor. Because it encodes fold topology rather than chemistry, 3Di alignments detect remote structural similarity that sequence alignment misses.

Contact-map, Ramachandran, and PAE plots. Plot images: a contact map (which residues are close in 3D, as an N×N binary image), a Ramachandran scatter (backbone torsion angles, revealing secondary-structure composition at a glance), and — for AlphaFold structures — a PAE heatmap (pairwise prediction confidence).

Radius of gyration, Cα contacts, bounding box. Radius of gyration (Rg) is the root-mean-square distance of Cα atoms from their centroid — a single number for overall size and compactness. A globular domain of N residues has Rg ≈ 2.2·N^0.38 Å; an extended or disordered chain has a much larger Rg. The Cα contact count is the number of residue pairs whose Cα atoms are within 8 Å and are more than four positions apart in sequence — a standard proxy for tertiary packing density. The bounding box is the smallest axis-aligned box enclosing all Cα atoms.

Secondary structure (8-state, DSSP). Eight-state secondary structure (DSSP): H is the canonical α-helix, G the tighter 3₁₀-helix, I the wider π-helix; E/B are β-structure, T and S are turns and bends, and '-' is everything else. DSSP derives these from the pattern of main-chain N–H···O=C hydrogen bonds, not from the sequence.

B-factor. B-factor (Debye–Waller factor) reflects atomic displacement in the crystal lattice. It is an experimental observable (units Å²), not a prediction; low values mean the atom is pinned down, high values mean it moves or is heterogeneous across the crystal.

pLDDT. pLDDT is the predicted lDDT-Cα score: AlphaFold's confidence that the local environment of each residue (all inter-atomic distances within 15 Å) is correctly placed. It is a per-residue number between 0 and 100, with higher meaning more reliable.

Nearest PDB structures. Nearest PDB neighbors are the top structural matches found by Foldseek when searching this structure against the entire Protein Data Bank. Each hit reports a TM-score (0 to 1; >0.5 almost always implies the same fold) and an E-value. These are *structural* homologs — they may share no detectable sequence similarity.

Solvent-accessible surface area. Accessible surface area quantifies burial. A residue with SASA near zero is packed into the hydrophobic core; one with SASA >100 Å² sits on the surface. Computed here via the Shrake–Rupley numerical algorithm with a 1.4 Å probe.

Rendered structure images. Structure images are PyMOL renders from six orthogonal camera directions. Cartoon representation draws helices as coils and strands as arrows; sticks shows the backbone as bonds; surface shows the solvent-excluded envelope. Rainbow coloring maps sequence position to hue (blue→red, N→C); chain coloring assigns a distinct color per polypeptide.

Backbone torsions (φ/ψ). φ (phi) and ψ (psi) are the two rotatable backbone dihedrals per residue: φ is the C(i-1)–N–Cα–C torsion, ψ is the N–Cα–C–N(i+1) torsion, both in degrees on (−180°, 180°]. α-helical residues cluster near (−60°, −45°); β-strand residues near (−120°, +130°). A Ramachandran plot is simply a scatter of (φ, ψ) for every residue.

Predicted aligned error. Predicted Aligned Error (PAE) is an AlphaFold confidence matrix: entry (i, j) is the expected error in the position of residue j, in ångströms, when the prediction is superimposed on the true structure at residue i. Low PAE within a block of residues means that block is internally rigid and well-predicted; high PAE between two blocks means their relative placement is uncertain even if each block individually is confident.

mmCIF coordinates. Structure coordinates are given as an mmCIF _atom_site loop: one row per atom with element, residue name, chain id, sequence number, and x/y/z position in Å. Only the four main-chain atoms per residue are included here; side chains are omitted to keep the record compact.

InterPro / GO / CATH / organism. Database cross-references. InterPro integrates a dozen domain/family signature databases into unified entries with residue-range hits. GO terms attach function/process/location labels with evidence codes. CATH codes position the fold in a four-level structural taxonomy. Organism is the NCBI-taxonomy species name.

Secondary structure (3-state, P-SEA). SS3 is a coarse helix/strand/coil call (letters a/b/c) made by the P-SEA algorithm from inter-Cα distances and dihedrals. It is less detailed than DSSP but needs only Cα positions.

Sequence. Sequence gives the chain of amino acids in standard one-letter code (A=alanine, C=cysteine, …, Y=tyrosine), read N→C. It is the only feature that is directly encoded by the gene; all structural features are derived from the folded form of this sequence.